Protein AF-A0A7R7DM35-F1 (afdb_monomer)

Nearest PDB structures (foldseek):
  2f68-assembly1_X  TM=4.735E-01  e=8.381E+00  Staphylococcus aureus
  4o1l-assembly2_A  TM=3.778E-01  e=7.861E+00  Homo sapiens

Secondary structure (DSSP, 8-state):
-----EEE-TT-SEEEEEEE--SSS-HHHHHHHHHHHH---SEEEEESTT-S---SEEEETTEEEEEEEESSTTTTEEEEE-SS-EEEEEEPPTTS-HHHHHHHHHHHTTPPP---

Mean predicted aligned error: 5.19 Å

Structure (mmCIF, N/CA/C/O backbone):
data_AF-A0A7R7DM35-F1
#
_entry.id   AF-A0A7R7DM35-F1
#
loop_
_atom_site.group_PDB
_atom_site.id
_atom_site.type_symbol
_atom_site.label_atom_id
_atom_site.label_alt_id
_atom_site.label_comp_id
_atom_site.label_asym_id
_atom_site.label_entity_id
_atom_site.label_seq_id
_atom_site.pdbx_PDB_ins_code
_atom_site.Cartn_x
_atom_site.Cartn_y
_atom_site.Cartn_z
_atom_site.occupancy
_atom_site.B_iso_or_equiv
_atom_site.auth_seq_id
_atom_site.auth_comp_id
_atom_site.auth_asym_id
_atom_site.auth_atom_id
_atom_site.pdbx_PDB_model_num
ATOM 1 N N . MET A 1 1 ? -16.350 0.048 -11.525 1.00 42.91 1 MET A N 1
ATOM 2 C CA . MET A 1 1 ? -15.505 -1.115 -11.864 1.00 42.91 1 MET A CA 1
ATOM 3 C C . MET A 1 1 ? -14.118 -0.794 -11.346 1.00 42.91 1 MET A C 1
ATOM 5 O O . MET A 1 1 ? -13.507 0.117 -11.882 1.00 42.91 1 MET A O 1
ATOM 9 N N . SER A 1 2 ? -13.686 -1.424 -10.256 1.00 52.66 2 SER A N 1
ATOM 10 C CA . SER A 1 2 ? -12.376 -1.170 -9.644 1.00 52.66 2 SER A CA 1
ATOM 11 C C . SER A 1 2 ? -11.276 -1.717 -10.563 1.00 52.66 2 SER A C 1
ATOM 13 O O . SER A 1 2 ? -11.354 -2.884 -10.945 1.00 52.66 2 SER A O 1
ATOM 15 N N . ASN A 1 3 ? -10.279 -0.909 -10.940 1.00 76.44 3 ASN A N 1
ATOM 16 C CA . ASN A 1 3 ? -9.167 -1.325 -11.813 1.00 76.44 3 ASN A CA 1
ATOM 17 C C . ASN A 1 3 ? -7.910 -1.662 -10.991 1.00 76.44 3 ASN A C 1
ATOM 19 O O . ASN A 1 3 ? -6.769 -1.431 -11.405 1.00 76.44 3 ASN A O 1
ATOM 23 N N . VAL A 1 4 ? -8.138 -2.200 -9.793 1.00 88.00 4 VAL A N 1
ATOM 24 C CA . VAL A 1 4 ? -7.089 -2.591 -8.857 1.00 88.00 4 VAL A CA 1
ATOM 25 C C . VAL A 1 4 ? -6.338 -3.790 -9.426 1.00 88.00 4 VAL A C 1
ATOM 27 O O . VAL A 1 4 ? -6.923 -4.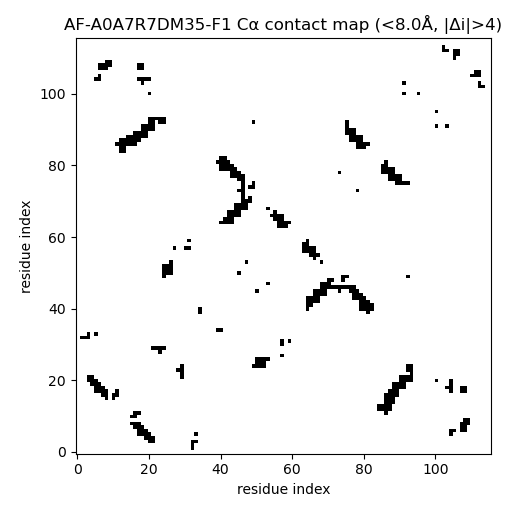844 -9.675 1.00 88.00 4 VAL A O 1
ATOM 30 N N . ARG A 1 5 ? -5.020 -3.650 -9.589 1.00 94.75 5 ARG A N 1
ATOM 31 C CA . ARG A 1 5 ? -4.132 -4.738 -10.020 1.00 94.75 5 ARG A CA 1
ATOM 32 C C . ARG A 1 5 ? -3.461 -5.343 -8.789 1.00 94.75 5 ARG A C 1
ATOM 34 O O . ARG A 1 5 ? -2.371 -4.939 -8.391 1.00 94.75 5 ARG A O 1
ATOM 41 N N . LEU A 1 6 ? -4.160 -6.274 -8.153 1.00 93.94 6 LEU A N 1
ATOM 42 C CA . LEU A 1 6 ? -3.770 -6.885 -6.885 1.00 93.94 6 LEU A CA 1
ATOM 43 C C . LEU A 1 6 ? -3.798 -8.407 -7.006 1.00 93.94 6 LEU A C 1
ATOM 45 O O . LEU A 1 6 ? -4.734 -8.978 -7.561 1.00 93.94 6 LEU A O 1
ATOM 49 N N . ALA A 1 7 ? -2.787 -9.047 -6.436 1.00 93.31 7 ALA A N 1
ATOM 50 C CA . ALA A 1 7 ? -2.709 -10.481 -6.240 1.00 93.31 7 ALA A CA 1
ATOM 51 C C . ALA A 1 7 ? -2.486 -10.744 -4.752 1.00 93.31 7 ALA A C 1
ATOM 53 O O . ALA A 1 7 ? -1.495 -10.286 -4.189 1.00 93.31 7 ALA A O 1
ATOM 54 N N . LEU A 1 8 ? -3.410 -11.457 -4.109 1.00 91.12 8 LEU A N 1
ATOM 55 C CA . LEU A 1 8 ? -3.274 -11.855 -2.710 1.00 91.12 8 LEU A CA 1
ATOM 56 C C . LEU A 1 8 ? -2.729 -13.278 -2.630 1.00 91.12 8 LEU A C 1
ATOM 58 O O . LEU A 1 8 ? -3.169 -14.159 -3.368 1.00 91.12 8 LEU A O 1
ATOM 62 N N . SER A 1 9 ? -1.794 -13.499 -1.710 1.00 86.56 9 SER A N 1
ATOM 63 C CA . SER A 1 9 ? -1.335 -14.845 -1.372 1.00 86.56 9 SER A CA 1
ATOM 64 C C . SER A 1 9 ? -2.474 -15.634 -0.702 1.00 86.56 9 SER A C 1
ATOM 66 O O . SER A 1 9 ? -3.247 -15.050 0.061 1.00 86.56 9 SER A O 1
ATOM 68 N N . PRO A 1 10 ? -2.587 -16.962 -0.892 1.00 74.94 10 PRO A N 1
ATOM 69 C CA . PRO A 1 10 ? -3.574 -17.787 -0.186 1.00 74.94 10 PRO A CA 1
ATOM 70 C C . PRO A 1 10 ? -3.481 -17.691 1.346 1.00 74.94 10 PRO A C 1
ATOM 72 O O . PRO A 1 10 ? -4.456 -17.950 2.045 1.00 74.94 10 PRO A O 1
ATOM 75 N N . MET A 1 11 ? -2.315 -17.300 1.871 1.00 71.50 11 MET A N 1
ATOM 76 C CA . MET A 1 11 ? -2.066 -17.092 3.299 1.00 71.50 11 MET A CA 1
ATOM 77 C C . MET A 1 11 ? -1.946 -15.601 3.659 1.00 71.50 11 MET A C 1
ATOM 79 O O . MET A 1 11 ? -1.119 -15.279 4.501 1.00 71.50 11 MET A O 1
ATOM 83 N N . HIS A 1 12 ? -2.711 -14.702 3.010 1.00 69.75 12 HIS A N 1
ATOM 84 C CA . HIS A 1 12 ? -2.634 -13.219 3.045 1.00 69.75 12 HIS A CA 1
ATOM 85 C C . HIS A 1 12 ? -2.737 -12.534 4.440 1.00 69.75 12 HIS A C 1
ATOM 87 O O . HIS A 1 12 ? -3.578 -11.664 4.705 1.00 69.75 12 HIS A O 1
ATOM 93 N N . SER A 1 13 ? -1.865 -12.909 5.358 1.00 70.44 13 SER A N 1
ATOM 94 C CA . SER A 1 13 ? -1.689 -12.381 6.704 1.00 70.44 13 SER A CA 1
ATOM 95 C C . SER A 1 13 ? -0.197 -12.420 7.022 1.00 70.44 13 SER A C 1
ATOM 97 O O . SER A 1 13 ? 0.470 -13.416 6.740 1.00 70.44 13 SER A O 1
ATOM 99 N N . GLY A 1 14 ? 0.339 -11.349 7.600 1.00 72.50 14 GLY A N 1
ATOM 100 C CA . GLY A 1 14 ? 1.762 -11.245 7.911 1.00 72.50 14 GLY A CA 1
ATOM 101 C C . GLY A 1 14 ? 2.616 -10.734 6.744 1.00 72.50 14 GLY A C 1
ATOM 102 O O . GLY A 1 14 ? 2.179 -9.915 5.932 1.00 72.50 14 GLY A O 1
ATOM 103 N N . GLU A 1 15 ? 3.872 -11.180 6.689 1.00 73.81 15 GLU A N 1
ATOM 104 C CA . GLU A 1 15 ? 4.918 -10.605 5.824 1.00 73.81 15 GLU A CA 1
ATOM 105 C C . GLU A 1 15 ? 4.822 -10.993 4.339 1.00 73.81 15 GLU A C 1
ATOM 107 O O . GLU A 1 15 ? 5.492 -10.391 3.505 1.00 73.81 15 GLU A O 1
ATOM 112 N N . SER A 1 16 ? 3.998 -11.983 3.989 1.00 74.69 16 SER A N 1
ATOM 113 C CA . SER A 1 16 ? 3.819 -12.477 2.614 1.00 74.69 16 SER A CA 1
ATOM 114 C C . SER A 1 16 ? 2.357 -12.377 2.189 1.00 74.69 16 SER A C 1
ATOM 116 O O . SER A 1 16 ? 1.663 -13.375 2.002 1.00 74.69 16 SER A O 1
ATOM 118 N N . GLY A 1 17 ? 1.873 -11.140 2.077 1.00 83.94 17 GLY A N 1
ATOM 119 C CA . GLY A 1 17 ? 0.479 -10.833 1.771 1.00 83.94 17 GLY A CA 1
ATOM 120 C C . GLY A 1 17 ? 0.095 -10.952 0.296 1.00 83.94 17 GLY A C 1
ATOM 121 O O . GLY A 1 17 ? -1.081 -11.138 -0.015 1.00 83.94 17 GLY A O 1
ATOM 122 N N . GLY A 1 18 ? 1.075 -10.862 -0.604 1.00 93.25 18 GLY A N 1
ATOM 123 C CA . GLY A 1 18 ? 0.872 -10.821 -2.050 1.00 93.25 18 GLY A CA 1
ATOM 124 C C . GLY A 1 18 ? 1.575 -9.624 -2.693 1.00 93.25 18 GLY A C 1
ATOM 125 O O . GLY A 1 18 ? 2.544 -9.097 -2.143 1.00 93.25 18 GLY A O 1
ATOM 126 N N . ALA A 1 19 ? 1.086 -9.184 -3.851 1.00 95.12 19 ALA A N 1
ATOM 127 C CA . ALA A 1 19 ? 1.648 -8.068 -4.602 1.00 95.12 19 ALA A CA 1
ATOM 128 C C . ALA A 1 19 ? 0.574 -7.141 -5.174 1.00 95.12 19 ALA A C 1
ATOM 130 O O . ALA A 1 19 ? -0.516 -7.563 -5.555 1.00 95.12 19 ALA A O 1
ATOM 131 N N . TRP A 1 20 ? 0.926 -5.868 -5.278 1.00 96.06 20 TRP A N 1
ATOM 132 C CA . TRP A 1 20 ? 0.111 -4.792 -5.807 1.00 96.06 20 TRP A CA 1
ATOM 133 C C . TRP A 1 20 ? 0.881 -4.042 -6.890 1.00 96.06 20 TRP A C 1
ATOM 135 O O . TRP A 1 20 ? 2.031 -3.659 -6.690 1.00 96.06 20 TRP A O 1
ATOM 145 N N . TRP A 1 21 ? 0.241 -3.826 -8.035 1.00 97.12 21 TRP A N 1
ATOM 146 C CA . TRP A 1 21 ? 0.768 -3.028 -9.135 1.00 97.12 21 TRP A CA 1
ATOM 147 C C . TRP A 1 21 ? -0.074 -1.754 -9.304 1.00 97.12 21 TRP A C 1
ATOM 149 O O . TRP A 1 21 ? -1.073 -1.777 -10.028 1.00 97.12 21 TRP A O 1
ATOM 159 N N . PRO A 1 22 ? 0.269 -0.652 -8.616 1.00 96.44 22 PRO A N 1
ATOM 160 C CA . PRO A 1 22 ? -0.437 0.612 -8.784 1.00 96.44 22 PRO A CA 1
ATOM 161 C C . PRO A 1 22 ? -0.360 1.128 -10.228 1.00 96.44 22 PRO A C 1
ATOM 163 O O . PRO A 1 22 ? 0.538 0.774 -10.996 1.00 96.44 22 PRO A O 1
ATOM 166 N N . ASN A 1 23 ? -1.309 1.983 -10.605 1.00 95.31 23 ASN A N 1
ATOM 167 C CA . ASN A 1 23 ? -1.296 2.659 -11.904 1.00 95.31 23 ASN A CA 1
ATOM 168 C C . ASN A 1 23 ? -0.352 3.878 -11.913 1.00 95.31 23 ASN A C 1
ATOM 170 O O . ASN A 1 23 ? 0.056 4.330 -12.983 1.00 95.31 23 ASN A O 1
ATOM 174 N N . SER A 1 24 ? -0.006 4.408 -10.740 1.00 95.31 24 SER A N 1
ATOM 175 C CA . SER A 1 24 ? 0.795 5.614 -10.544 1.00 95.31 24 SER A CA 1
ATOM 176 C C . SER A 1 24 ? 1.506 5.617 -9.185 1.00 95.31 24 SER A C 1
ATOM 178 O O . SER A 1 24 ? 1.200 4.826 -8.301 1.00 95.31 24 SER A O 1
ATOM 180 N N . HIS A 1 25 ? 2.421 6.565 -8.984 1.00 95.88 25 HIS A N 1
ATOM 181 C CA . HIS A 1 25 ? 3.057 6.827 -7.687 1.00 95.88 25 HIS A CA 1
ATOM 182 C C . HIS A 1 25 ? 2.250 7.810 -6.813 1.00 95.88 25 HIS A C 1
ATOM 184 O O . HIS A 1 25 ? 2.806 8.441 -5.912 1.00 95.88 25 HIS A O 1
ATOM 190 N N . GLN A 1 26 ? 0.953 7.994 -7.094 1.00 95.44 26 GLN A N 1
ATOM 191 C CA . GLN A 1 26 ? 0.085 8.942 -6.391 1.00 95.44 26 GLN A CA 1
ATOM 192 C C . GLN A 1 26 ? -0.802 8.206 -5.374 1.00 95.44 26 GLN A C 1
ATOM 194 O O . GLN A 1 26 ? -1.828 7.636 -5.751 1.00 95.44 26 GLN A O 1
ATOM 199 N N . PRO A 1 27 ? -0.483 8.237 -4.068 1.00 93.75 27 PRO A N 1
ATOM 200 C CA . PRO A 1 27 ? -1.204 7.450 -3.069 1.00 93.75 27 PRO A CA 1
ATOM 201 C C . PRO A 1 27 ? -2.689 7.834 -2.985 1.00 93.75 27 PRO A C 1
ATOM 203 O O . PRO A 1 27 ? -3.524 6.970 -2.742 1.00 93.75 27 PRO A O 1
ATOM 206 N N . GLY A 1 28 ? -3.038 9.099 -3.249 1.00 93.19 28 GLY A N 1
ATOM 207 C CA . GLY A 1 28 ? -4.427 9.572 -3.257 1.00 93.19 28 GLY A CA 1
ATOM 208 C C . GLY A 1 28 ? -5.299 8.997 -4.373 1.00 93.19 28 GLY A C 1
ATOM 209 O O . GLY A 1 28 ? -6.516 8.975 -4.230 1.00 93.19 28 GLY A O 1
ATOM 210 N N . TRP A 1 29 ? -4.707 8.512 -5.464 1.00 92.88 29 TRP A N 1
ATOM 211 C CA . TRP A 1 29 ? -5.446 7.842 -6.540 1.00 92.88 29 TRP A CA 1
ATOM 212 C C . TRP A 1 29 ? -5.480 6.330 -6.342 1.00 92.88 29 TRP A C 1
ATOM 214 O O . TRP A 1 29 ? -6.461 5.673 -6.671 1.00 92.88 29 TRP A O 1
ATOM 224 N N . GLU A 1 30 ? -4.412 5.787 -5.770 1.00 94.12 30 GLU A N 1
ATOM 225 C CA . GLU A 1 30 ? -4.194 4.349 -5.677 1.00 94.12 30 GLU A CA 1
ATOM 226 C C . GLU A 1 30 ? -4.826 3.731 -4.420 1.00 94.12 30 GLU A C 1
ATOM 228 O O . GLU A 1 30 ? -5.419 2.649 -4.477 1.00 94.12 30 GLU A O 1
ATOM 233 N N . LEU A 1 31 ? -4.730 4.412 -3.271 1.00 93.62 31 LEU A N 1
ATOM 234 C CA . LEU A 1 31 ? -5.203 3.874 -1.996 1.00 93.62 31 LEU A CA 1
ATOM 235 C C . LEU A 1 31 ? -6.728 3.731 -1.919 1.00 93.62 31 LEU A C 1
ATOM 237 O O . LEU A 1 31 ? -7.176 2.672 -1.480 1.00 93.62 31 LEU A O 1
ATOM 241 N N . PRO A 1 32 ? -7.553 4.700 -2.358 1.00 91.81 32 PRO A N 1
ATOM 242 C CA . PRO A 1 32 ? -9.003 4.535 -2.301 1.00 91.81 32 PRO A CA 1
ATOM 243 C C . PRO A 1 32 ? -9.484 3.274 -3.023 1.00 91.81 32 PRO A C 1
ATOM 245 O O . PRO A 1 32 ? -10.329 2.556 -2.493 1.00 91.81 32 PRO A O 1
ATOM 248 N N . GLU A 1 33 ? -8.910 2.949 -4.185 1.00 89.94 33 GLU A N 1
ATOM 249 C CA . GLU A 1 33 ? -9.311 1.758 -4.931 1.00 89.94 33 GLU A CA 1
ATOM 250 C C . GLU A 1 33 ? -8.903 0.460 -4.223 1.00 89.94 33 GLU A C 1
ATOM 252 O O . GLU A 1 33 ? -9.749 -0.417 -4.035 1.00 89.94 33 GLU A O 1
ATOM 257 N N . ILE A 1 34 ? -7.645 0.316 -3.786 1.00 91.56 34 ILE A N 1
ATOM 258 C CA . ILE A 1 34 ? -7.197 -0.919 -3.113 1.00 91.56 34 ILE A CA 1
ATOM 259 C C . ILE A 1 34 ? -7.942 -1.156 -1.790 1.00 91.56 34 ILE A C 1
ATOM 261 O O . ILE A 1 34 ? -8.231 -2.301 -1.436 1.00 91.56 34 ILE A O 1
ATOM 265 N N . LEU A 1 35 ? -8.332 -0.087 -1.090 1.00 88.94 35 LEU A N 1
ATOM 266 C CA . LEU A 1 35 ? -9.123 -0.163 0.140 1.00 88.94 35 LEU A CA 1
ATOM 267 C C . LEU A 1 35 ? -10.5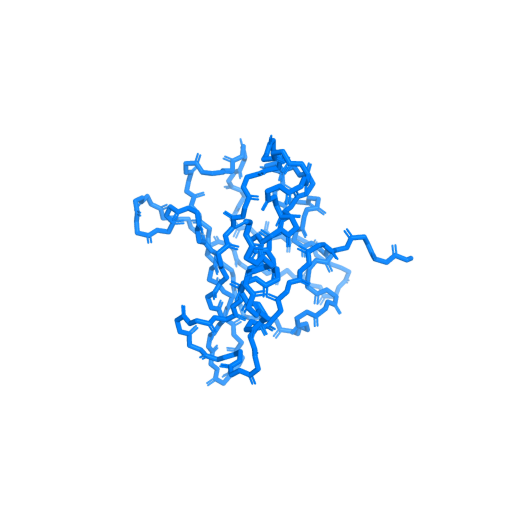14 -0.766 -0.087 1.00 88.94 35 LEU A C 1
ATOM 269 O O . LEU A 1 35 ? -11.014 -1.465 0.792 1.00 88.94 35 LEU A O 1
ATOM 273 N N . THR A 1 36 ? -11.111 -0.591 -1.273 1.00 88.31 36 THR A N 1
ATOM 274 C CA . THR A 1 36 ? -12.380 -1.269 -1.609 1.00 88.31 36 THR A CA 1
ATOM 275 C C . THR A 1 36 ? -12.245 -2.792 -1.653 1.00 88.31 36 THR A C 1
ATOM 277 O O . THR A 1 36 ? -13.227 -3.496 -1.432 1.00 88.31 36 THR A O 1
ATOM 280 N N . VAL A 1 37 ? -11.035 -3.304 -1.911 1.00 89.75 37 VAL A N 1
ATOM 281 C CA . VAL A 1 37 ? -10.743 -4.742 -2.000 1.00 89.75 37 VAL A CA 1
ATOM 282 C C . VAL A 1 37 ? -10.278 -5.300 -0.655 1.00 89.75 37 VAL A C 1
ATOM 284 O O . VAL A 1 37 ? -10.713 -6.375 -0.251 1.00 89.75 37 VAL A O 1
ATOM 287 N N . LEU A 1 38 ? -9.404 -4.578 0.053 1.00 89.00 38 LEU A N 1
ATOM 288 C CA . LEU A 1 38 ? -8.845 -5.022 1.338 1.00 89.00 38 LEU A CA 1
ATOM 289 C C . LEU A 1 38 ? -9.795 -4.805 2.526 1.00 89.00 38 LEU A C 1
ATOM 291 O O . LEU A 1 38 ? -9.610 -5.416 3.582 1.00 89.00 38 LEU A O 1
ATOM 295 N N . GLY A 1 39 ? -10.801 -3.946 2.362 1.00 88.00 39 GLY A N 1
ATOM 296 C CA . GLY A 1 39 ? -11.746 -3.584 3.406 1.00 88.00 39 GLY A CA 1
ATOM 297 C C . GLY A 1 39 ? -11.167 -2.589 4.413 1.00 88.00 39 GLY A C 1
ATOM 298 O O . GLY A 1 39 ? -10.281 -1.788 4.117 1.00 88.00 39 GLY A O 1
ATOM 299 N N . ARG A 1 40 ? -11.710 -2.609 5.635 1.00 87.81 40 ARG A N 1
ATOM 300 C CA . ARG A 1 40 ? -11.423 -1.592 6.654 1.00 87.81 40 ARG A CA 1
ATOM 301 C C . ARG A 1 40 ? -10.011 -1.737 7.227 1.00 87.81 40 ARG A C 1
ATOM 303 O O . ARG A 1 40 ? -9.685 -2.756 7.835 1.00 87.81 40 ARG A O 1
ATOM 310 N N . LEU A 1 41 ? -9.218 -0.672 7.122 1.00 91.75 41 LEU A N 1
ATOM 311 C CA . LEU A 1 41 ? -7.877 -0.585 7.701 1.00 91.75 41 LEU A CA 1
ATOM 312 C C . LEU A 1 41 ? -7.817 0.414 8.862 1.00 91.75 41 LEU A C 1
ATOM 314 O O . LEU A 1 41 ? -8.666 1.292 9.000 1.00 91.75 41 LEU A O 1
ATOM 318 N N . ARG A 1 42 ? -6.793 0.266 9.706 1.00 94.44 42 ARG A N 1
ATOM 319 C CA . ARG A 1 42 ? -6.458 1.182 10.806 1.00 94.44 42 ARG A CA 1
ATOM 320 C C . ARG A 1 42 ? -5.453 2.247 10.383 1.00 94.44 42 ARG A C 1
ATOM 322 O O . ARG A 1 42 ? -5.544 3.368 10.863 1.00 94.44 42 ARG A O 1
ATOM 329 N N . TRP A 1 43 ? -4.488 1.877 9.546 1.00 95.56 43 TRP A N 1
ATOM 330 C CA . TRP A 1 43 ? -3.477 2.760 8.963 1.00 95.56 43 TRP A CA 1
ATOM 331 C C . TRP A 1 43 ? -2.754 2.036 7.824 1.00 95.56 43 TRP A C 1
ATOM 333 O O . TRP A 1 43 ? -2.792 0.803 7.731 1.00 95.56 43 TRP A O 1
ATOM 343 N N . VAL A 1 44 ? -2.065 2.806 6.984 1.00 96.06 44 VAL A N 1
ATOM 344 C CA . VAL A 1 44 ? -1.192 2.302 5.914 1.00 96.06 44 VAL A CA 1
ATOM 345 C C . VAL A 1 44 ? 0.214 2.854 6.116 1.00 96.06 44 VAL A C 1
ATOM 347 O O . VAL A 1 44 ? 0.375 3.999 6.530 1.00 96.06 44 VAL A O 1
ATOM 350 N N . ARG A 1 45 ? 1.247 2.052 5.845 1.00 96.56 45 ARG A N 1
ATOM 351 C CA . ARG A 1 45 ? 2.627 2.533 5.748 1.00 96.56 45 ARG A CA 1
ATOM 352 C C . ARG A 1 45 ? 3.208 2.261 4.372 1.00 96.56 45 ARG A C 1
ATOM 354 O O . ARG A 1 45 ? 3.134 1.134 3.886 1.00 96.56 45 ARG A O 1
ATOM 361 N N . LEU A 1 46 ? 3.816 3.289 3.797 1.00 96.12 46 LEU A N 1
ATOM 362 C CA . LEU A 1 46 ? 4.433 3.272 2.476 1.00 96.12 46 LEU A CA 1
ATOM 363 C C . LEU A 1 46 ? 5.907 3.689 2.558 1.00 96.12 46 LEU A C 1
ATOM 365 O O . LEU A 1 46 ? 6.372 4.221 3.573 1.00 96.12 46 LEU A O 1
ATOM 369 N N . SER A 1 47 ? 6.642 3.424 1.484 1.00 94.31 47 SER A N 1
ATOM 370 C CA . SER A 1 47 ? 8.001 3.926 1.291 1.00 94.31 47 SER A CA 1
ATOM 371 C C . SER A 1 47 ? 7.994 5.406 0.920 1.00 94.31 47 SER A C 1
ATOM 373 O O . SER A 1 47 ? 7.163 5.829 0.121 1.00 94.31 47 SER A O 1
ATOM 375 N N . TRP A 1 48 ? 8.930 6.197 1.439 1.00 93.75 48 TRP A N 1
ATOM 376 C CA . TRP A 1 48 ? 9.155 7.552 0.915 1.00 93.75 48 TRP A CA 1
ATOM 377 C C . TRP A 1 48 ? 9.655 7.527 -0.530 1.00 93.75 48 TRP A C 1
ATOM 379 O O . TRP A 1 48 ? 9.285 8.391 -1.321 1.00 93.75 48 TRP A O 1
ATOM 389 N N . ASP A 1 49 ? 10.472 6.529 -0.858 1.00 92.12 49 ASP A N 1
ATOM 390 C CA . ASP A 1 49 ? 11.252 6.489 -2.094 1.00 92.12 49 ASP A CA 1
ATOM 391 C C . ASP A 1 49 ? 10.410 6.025 -3.301 1.00 92.12 49 ASP A C 1
ATOM 393 O O . ASP A 1 49 ? 10.758 6.302 -4.445 1.00 92.12 49 ASP A O 1
ATOM 397 N N . ASP A 1 50 ? 9.276 5.356 -3.050 1.00 92.62 50 ASP A N 1
ATOM 398 C CA . ASP A 1 50 ? 8.413 4.772 -4.089 1.00 92.62 50 ASP A CA 1
ATOM 399 C C . ASP A 1 50 ? 7.182 5.628 -4.440 1.00 92.62 50 ASP A C 1
ATOM 401 O O . ASP A 1 50 ? 6.408 5.240 -5.313 1.00 92.62 50 ASP A O 1
ATOM 405 N N . TRP A 1 51 ? 6.940 6.754 -3.760 1.00 95.25 51 TRP A N 1
ATOM 406 C CA . TRP A 1 51 ? 5.707 7.544 -3.911 1.00 95.25 51 TRP A CA 1
ATOM 407 C C . TRP A 1 51 ? 6.011 9.030 -4.121 1.00 95.25 51 TRP A C 1
ATOM 409 O O . TRP A 1 51 ? 6.938 9.579 -3.533 1.00 95.25 51 TRP A O 1
ATOM 419 N N . SER A 1 52 ? 5.222 9.697 -4.969 1.00 94.19 52 SER A N 1
ATOM 420 C CA . SER A 1 52 ? 5.494 11.076 -5.409 1.00 94.19 52 SER A CA 1
ATOM 421 C C . SER A 1 52 ? 5.079 12.152 -4.408 1.00 94.19 52 SER A C 1
ATOM 423 O O . SER A 1 52 ? 5.590 13.268 -4.471 1.00 94.19 52 SER A O 1
ATOM 425 N N . VAL A 1 53 ? 4.133 11.847 -3.521 1.00 94.81 53 VAL A N 1
ATOM 426 C CA . VAL A 1 53 ? 3.650 12.757 -2.475 1.00 94.81 53 VAL A CA 1
ATOM 427 C C . VAL A 1 53 ? 3.426 11.984 -1.188 1.00 94.81 53 VAL A C 1
ATOM 429 O O . VAL A 1 53 ? 3.131 10.788 -1.222 1.00 94.81 53 VAL A O 1
ATOM 432 N N . HIS A 1 54 ? 3.516 12.691 -0.061 1.00 96.31 54 HIS A N 1
ATOM 433 C CA . HIS A 1 54 ? 3.580 12.059 1.255 1.00 96.31 54 HIS A CA 1
ATOM 434 C C . HIS A 1 54 ? 2.533 12.609 2.234 1.00 96.31 54 HIS A C 1
ATOM 436 O O . HIS A 1 54 ? 2.890 13.172 3.272 1.00 96.31 54 HIS A O 1
ATOM 442 N N . PRO A 1 55 ? 1.227 12.506 1.917 1.00 95.75 55 PRO A N 1
ATOM 443 C CA . PRO A 1 55 ? 0.178 12.973 2.816 1.00 95.75 55 PRO A CA 1
ATOM 444 C C . PRO A 1 55 ? 0.169 12.177 4.126 1.00 95.75 55 PRO A C 1
ATOM 446 O O . PRO A 1 55 ? 0.490 10.990 4.155 1.00 95.75 55 PRO A O 1
ATOM 449 N N . SER A 1 56 ? -0.226 12.821 5.224 1.00 95.88 56 SER A N 1
ATOM 450 C CA . SER A 1 56 ? -0.339 12.161 6.535 1.00 95.88 56 SER A CA 1
ATOM 451 C C . SER A 1 56 ? -1.633 11.356 6.699 1.00 95.88 56 SER A C 1
ATOM 453 O O . SER A 1 56 ? -1.713 10.505 7.583 1.00 95.88 56 SER A O 1
ATOM 455 N N . VAL A 1 57 ? -2.637 11.609 5.856 1.00 95.44 57 VAL A N 1
ATOM 456 C CA . VAL A 1 57 ? -3.928 10.908 5.836 1.00 95.44 57 VAL A CA 1
ATOM 457 C C . VAL A 1 57 ? -4.433 10.755 4.401 1.00 95.44 57 VAL A C 1
ATOM 459 O O . VAL A 1 57 ? -4.053 11.525 3.519 1.00 95.44 57 VAL A O 1
ATOM 462 N N . ILE A 1 58 ? -5.305 9.776 4.173 1.00 93.12 58 ILE A N 1
ATOM 463 C CA . ILE A 1 58 ? -6.135 9.683 2.969 1.00 93.12 58 ILE A CA 1
ATOM 464 C C . ILE A 1 58 ? -7.589 9.850 3.373 1.00 93.12 58 ILE A C 1
ATOM 466 O O . ILE A 1 58 ? -8.086 9.105 4.219 1.00 93.12 58 ILE A O 1
ATOM 470 N N . GLU A 1 59 ? -8.254 10.805 2.735 1.00 91.56 59 GLU A N 1
ATOM 471 C CA . GLU A 1 59 ? -9.688 11.020 2.871 1.00 91.56 59 GLU A CA 1
ATOM 472 C C . GLU A 1 59 ? -10.461 9.984 2.047 1.00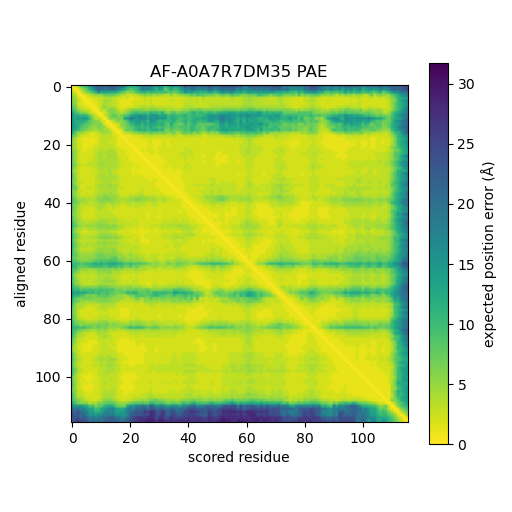 91.56 59 GLU A C 1
ATOM 474 O O . GLU A 1 59 ? -10.149 9.712 0.885 1.00 91.56 59 GLU A O 1
ATOM 479 N N . LEU A 1 60 ? -11.482 9.402 2.663 1.00 86.50 60 LEU A N 1
ATOM 480 C CA . LEU A 1 60 ? -12.429 8.465 2.074 1.00 86.50 60 LEU A CA 1
ATOM 481 C C . LEU A 1 60 ? -13.846 8.961 2.363 1.00 86.50 60 LEU A C 1
ATOM 483 O O . LEU A 1 60 ? -14.067 9.779 3.253 1.00 86.50 60 LEU A O 1
ATOM 487 N N . ALA A 1 61 ? -14.832 8.410 1.655 1.00 85.19 61 ALA A N 1
ATOM 488 C CA . ALA A 1 61 ? -16.235 8.763 1.876 1.00 85.19 61 ALA A CA 1
ATOM 489 C C . ALA A 1 61 ?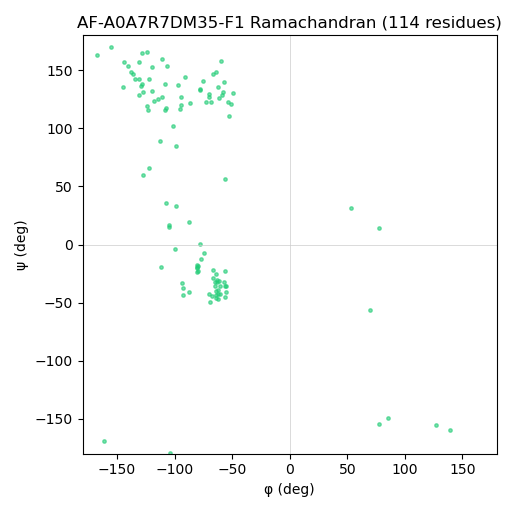 -16.694 8.548 3.336 1.00 85.19 61 ALA A C 1
ATOM 491 O O . ALA A 1 61 ? -17.461 9.353 3.856 1.00 85.19 61 ALA A O 1
ATOM 492 N N . ASP A 1 62 ? -16.182 7.506 4.002 1.00 82.44 62 ASP A N 1
ATOM 493 C CA . ASP A 1 62 ? -16.608 7.094 5.348 1.00 82.44 62 ASP A CA 1
ATOM 494 C C . ASP A 1 62 ? -15.598 7.458 6.458 1.00 82.44 62 ASP A C 1
ATOM 496 O O . ASP A 1 62 ? -15.663 6.921 7.568 1.00 82.44 62 ASP A O 1
ATOM 500 N N . GLY A 1 63 ? -14.638 8.346 6.172 1.00 88.94 63 GLY A N 1
ATOM 501 C CA . GLY A 1 63 ? -13.646 8.821 7.140 1.00 88.94 63 GLY A CA 1
ATOM 502 C C . GLY A 1 63 ? -12.244 8.949 6.556 1.00 88.94 63 GLY A C 1
ATOM 503 O O . GLY A 1 63 ? -12.063 9.011 5.348 1.00 88.94 63 GLY A O 1
ATOM 504 N N . GLU A 1 64 ? -11.234 8.968 7.417 1.00 92.88 64 GLU A N 1
ATOM 5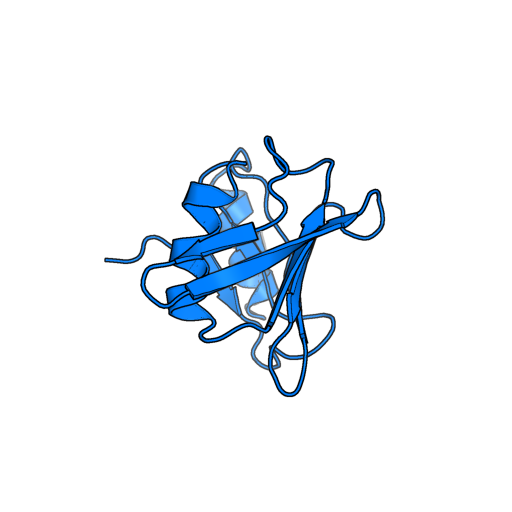05 C CA . GLU A 1 64 ? -9.832 9.074 7.010 1.00 92.88 64 GLU A CA 1
ATOM 506 C C . GLU A 1 64 ? -9.013 7.867 7.467 1.00 92.88 64 GLU A C 1
ATOM 508 O O . GLU A 1 64 ? -9.323 7.214 8.470 1.00 92.88 64 GLU A O 1
ATOM 513 N N . ILE A 1 65 ? -7.943 7.574 6.730 1.00 94.50 65 ILE A N 1
ATOM 514 C CA . ILE A 1 65 ? -6.960 6.560 7.109 1.00 94.50 65 ILE A CA 1
ATOM 515 C C . ILE A 1 65 ? -5.598 7.230 7.300 1.00 94.50 65 ILE A C 1
ATOM 517 O O . ILE A 1 65 ? -5.095 7.839 6.355 1.00 94.50 65 ILE A O 1
ATOM 521 N N . PRO A 1 66 ? -4.964 7.092 8.480 1.00 96.69 66 PRO A N 1
ATOM 522 C CA . PRO A 1 66 ? -3.609 7.574 8.710 1.00 96.69 66 PRO A CA 1
ATOM 523 C C . PRO A 1 66 ? -2.584 6.885 7.809 1.00 96.69 66 PRO A C 1
ATOM 525 O O . PRO A 1 66 ? -2.571 5.653 7.687 1.00 96.69 66 PRO A O 1
ATOM 528 N N . LEU A 1 67 ? -1.688 7.685 7.235 1.00 96.69 67 LEU A N 1
ATOM 529 C CA . LEU A 1 67 ? -0.554 7.239 6.435 1.00 96.69 67 LEU A CA 1
ATOM 530 C C . LEU A 1 67 ? 0.755 7.503 7.172 1.00 96.69 67 LEU A C 1
ATOM 532 O O . LEU A 1 67 ? 1.057 8.620 7.587 1.00 96.69 67 LEU A O 1
ATOM 536 N N . GLY A 1 68 ? 1.553 6.450 7.307 1.00 96.00 68 GLY A N 1
ATOM 537 C CA . GLY A 1 68 ? 2.931 6.530 7.767 1.00 96.00 68 GLY A CA 1
ATOM 538 C C . GLY A 1 68 ? 3.917 6.305 6.627 1.00 96.00 68 GLY A C 1
ATOM 539 O O . GLY A 1 68 ? 3.638 5.585 5.670 1.00 96.00 68 GLY A O 1
ATOM 540 N N . TRP A 1 69 ? 5.111 6.863 6.771 1.00 95.62 69 TRP A N 1
ATOM 541 C CA . TRP A 1 69 ? 6.132 6.841 5.730 1.00 95.62 69 TRP A CA 1
ATOM 542 C C . TRP A 1 69 ? 7.462 6.345 6.288 1.00 95.62 69 TRP A C 1
ATOM 544 O O . TRP A 1 69 ? 7.848 6.735 7.390 1.00 95.62 69 TRP A O 1
ATOM 554 N N . ASN A 1 70 ? 8.151 5.464 5.560 1.00 92.19 70 ASN A N 1
ATOM 555 C CA . ASN A 1 70 ? 9.425 4.878 5.991 1.00 92.19 70 ASN A CA 1
ATOM 556 C C . ASN A 1 70 ? 10.444 4.898 4.850 1.00 92.19 70 ASN A C 1
ATOM 558 O O . ASN A 1 70 ? 10.087 4.666 3.703 1.00 92.19 70 ASN A O 1
ATOM 562 N N . HIS A 1 71 ? 11.713 5.145 5.166 1.00 85.62 71 HIS A N 1
ATOM 563 C CA . HIS A 1 71 ? 12.814 4.978 4.214 1.00 85.62 71 HIS A CA 1
ATOM 564 C C . HIS A 1 71 ? 13.386 3.566 4.316 1.00 85.62 71 HIS A C 1
ATOM 566 O O . HIS A 1 71 ? 13.476 3.020 5.420 1.00 85.62 71 HIS A O 1
ATOM 572 N N . GLY A 1 72 ? 13.804 2.992 3.187 1.00 80.50 72 GLY A N 1
ATOM 573 C CA . GLY A 1 72 ? 14.577 1.745 3.112 1.00 80.50 72 GLY A CA 1
ATOM 574 C C . GLY A 1 72 ? 13.825 0.463 3.495 1.00 80.50 72 GLY A C 1
ATOM 575 O O . GLY A 1 72 ? 13.733 -0.456 2.690 1.00 80.50 72 GLY A O 1
ATOM 576 N N . ILE A 1 73 ? 13.252 0.387 4.702 1.00 80.44 73 ILE A N 1
ATOM 577 C CA . ILE A 1 73 ? 12.583 -0.813 5.245 1.00 80.44 73 ILE A CA 1
ATOM 578 C C . ILE A 1 73 ? 11.394 -1.239 4.378 1.00 80.44 73 ILE A C 1
ATOM 580 O O . ILE A 1 73 ? 11.116 -2.430 4.237 1.00 80.44 73 ILE A O 1
ATOM 584 N N . LEU A 1 74 ? 10.687 -0.262 3.809 1.00 86.00 74 LEU A N 1
ATOM 585 C CA . LEU A 1 74 ? 9.512 -0.493 2.974 1.00 86.00 74 LEU A CA 1
ATOM 586 C C . LEU A 1 74 ? 9.780 -0.291 1.483 1.00 86.00 74 LEU A C 1
ATOM 588 O O . LEU A 1 74 ? 8.820 -0.173 0.734 1.00 86.00 74 LEU A O 1
ATOM 592 N N . ALA A 1 75 ? 11.038 -0.280 1.034 1.00 89.88 75 ALA A N 1
ATOM 593 C CA . ALA A 1 75 ? 11.332 -0.200 -0.395 1.00 89.88 75 ALA A CA 1
ATOM 594 C C . ALA A 1 75 ? 10.579 -1.306 -1.159 1.00 89.88 75 ALA A C 1
ATOM 596 O O . ALA A 1 75 ? 10.689 -2.492 -0.832 1.00 89.88 75 ALA A O 1
ATOM 597 N N . HIS A 1 76 ? 9.770 -0.895 -2.135 1.00 92.25 76 HIS A N 1
ATOM 598 C CA . HIS A 1 76 ? 8.864 -1.740 -2.912 1.00 92.25 76 HIS A CA 1
ATOM 599 C C . HIS A 1 76 ? 7.911 -2.586 -2.052 1.00 92.25 76 HIS A C 1
ATOM 601 O O . HIS A 1 76 ? 7.530 -3.700 -2.422 1.00 92.25 76 HIS A O 1
ATOM 607 N N . ARG A 1 77 ? 7.525 -2.080 -0.878 1.00 93.56 77 ARG A N 1
ATOM 608 C CA . ARG A 1 77 ? 6.594 -2.725 0.049 1.00 93.56 77 ARG A CA 1
ATOM 609 C C . ARG A 1 77 ? 5.579 -1.727 0.596 1.00 93.56 77 ARG A C 1
ATOM 611 O O . ARG A 1 77 ? 5.872 -0.559 0.836 1.00 93.56 77 ARG A O 1
ATOM 618 N N . ALA A 1 78 ? 4.372 -2.217 0.836 1.00 94.75 78 ALA A N 1
ATOM 619 C CA . ALA A 1 78 ? 3.298 -1.472 1.472 1.00 94.75 78 ALA A CA 1
ATOM 620 C C . ALA A 1 78 ? 2.699 -2.310 2.600 1.00 94.75 78 ALA A C 1
ATOM 622 O O . ALA A 1 78 ? 2.347 -3.475 2.406 1.00 94.75 78 ALA A O 1
ATOM 623 N N . LEU A 1 79 ? 2.591 -1.712 3.784 1.00 95.06 79 LEU A N 1
ATOM 624 C CA . LEU A 1 79 ? 2.077 -2.369 4.977 1.00 95.06 79 LEU A CA 1
ATOM 625 C C . LEU A 1 79 ? 0.690 -1.829 5.310 1.00 95.06 79 LEU A C 1
ATOM 627 O O . LEU A 1 79 ? 0.527 -0.654 5.636 1.00 95.06 79 LEU A O 1
ATOM 631 N N . PHE A 1 80 ? -0.299 -2.709 5.278 1.00 94.81 80 PHE A N 1
ATOM 632 C CA . PHE A 1 80 ? -1.696 -2.400 5.549 1.00 94.81 80 PHE A CA 1
ATOM 633 C C . PHE A 1 80 ? -2.086 -3.010 6.893 1.00 94.81 80 PHE A C 1
ATOM 635 O O . PHE A 1 80 ? -2.069 -4.229 7.054 1.00 94.81 80 PHE A O 1
ATOM 642 N N . CYS A 1 81 ? -2.422 -2.182 7.881 1.00 94.06 81 CYS A N 1
ATOM 643 C CA . CYS A 1 81 ? -2.816 -2.668 9.201 1.00 94.06 81 CYS A CA 1
ATOM 644 C C . CYS A 1 81 ? -4.334 -2.794 9.304 1.00 94.06 81 CYS A C 1
ATOM 646 O O . CYS A 1 81 ? -5.065 -1.832 9.060 1.00 94.06 81 CYS A O 1
ATOM 648 N N . ARG A 1 82 ? -4.805 -3.974 9.705 1.00 90.62 82 ARG A N 1
ATOM 649 C CA . ARG A 1 82 ? -6.210 -4.281 9.990 1.00 90.62 82 ARG A CA 1
ATOM 650 C C . ARG A 1 82 ? -6.434 -4.337 11.503 1.00 90.62 82 ARG A C 1
ATOM 652 O O . ARG A 1 82 ? -5.526 -4.107 12.294 1.00 90.62 82 ARG A O 1
ATOM 659 N N . SER A 1 83 ? -7.663 -4.615 11.931 1.00 87.62 83 SER A N 1
ATOM 660 C CA . SER A 1 83 ? -7.995 -4.717 13.360 1.00 87.62 83 SER A CA 1
ATOM 661 C C . SER A 1 83 ? -7.298 -5.876 14.077 1.00 87.62 83 SER A C 1
ATOM 663 O O . SER A 1 83 ? -7.022 -5.761 15.266 1.00 87.62 83 SER A O 1
ATOM 665 N N . SER A 1 84 ? -7.055 -6.986 13.380 1.00 85.44 84 SER A N 1
ATOM 666 C CA . SER A 1 84 ? -6.553 -8.240 13.960 1.00 85.44 84 SER A CA 1
ATOM 667 C C . SER A 1 84 ? -5.130 -8.594 13.539 1.00 85.44 84 SER A C 1
ATOM 669 O O . SER A 1 84 ? -4.498 -9.423 14.186 1.00 85.44 84 SER A O 1
ATOM 671 N N . ASP A 1 85 ? -4.635 -8.012 12.449 1.00 89.50 85 ASP A N 1
ATOM 672 C CA . ASP A 1 85 ? -3.353 -8.362 11.847 1.00 89.50 85 ASP A CA 1
ATOM 673 C C . ASP A 1 85 ? -2.844 -7.253 10.909 1.00 89.50 85 ASP A C 1
ATOM 675 O O . ASP A 1 85 ? -3.360 -6.131 10.875 1.00 89.50 85 ASP A O 1
ATOM 679 N N . TYR A 1 86 ? -1.805 -7.571 10.143 1.00 90.56 86 TYR A N 1
ATOM 680 C CA . TYR A 1 86 ? -1.300 -6.735 9.068 1.00 90.56 86 TYR A CA 1
ATOM 681 C C . TYR A 1 86 ? -1.10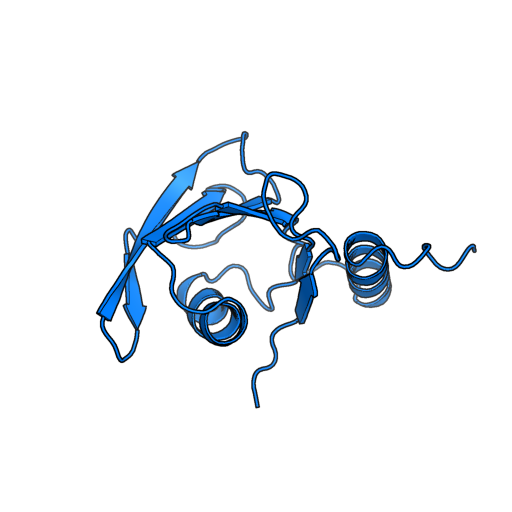4 -7.552 7.793 1.00 90.56 86 TYR A C 1
ATOM 683 O O . TYR A 1 86 ? -0.918 -8.769 7.827 1.00 90.56 86 TYR A O 1
ATOM 691 N N . LEU A 1 87 ? -1.121 -6.851 6.667 1.00 92.00 87 LEU A N 1
ATOM 692 C CA . LEU A 1 87 ? -0.885 -7.382 5.338 1.00 92.00 87 LEU A CA 1
ATOM 693 C C . LEU A 1 87 ? 0.280 -6.612 4.718 1.00 92.00 87 LEU A C 1
ATOM 695 O O . LEU A 1 87 ? 0.172 -5.406 4.493 1.00 92.00 87 LEU A O 1
ATOM 699 N N . MET A 1 88 ? 1.389 -7.298 4.453 1.00 92.81 88 MET A N 1
ATOM 700 C CA . MET A 1 88 ? 2.504 -6.734 3.696 1.00 92.81 88 MET A CA 1
ATOM 701 C C . MET A 1 88 ? 2.368 -7.112 2.221 1.00 92.81 88 MET A C 1
ATOM 703 O O . MET A 1 88 ? 2.365 -8.296 1.887 1.00 92.81 88 MET A O 1
ATOM 707 N N . LEU A 1 89 ? 2.275 -6.116 1.343 1.00 94.38 89 LEU A N 1
ATOM 708 C CA . LEU A 1 89 ? 2.241 -6.310 -0.104 1.00 94.38 89 LEU A CA 1
ATOM 709 C C . LEU A 1 89 ? 3.549 -5.849 -0.736 1.00 94.38 89 LEU A C 1
ATOM 711 O O . LEU A 1 89 ? 4.058 -4.779 -0.403 1.00 94.38 89 LEU A O 1
ATOM 715 N N . THR A 1 90 ? 4.055 -6.618 -1.695 1.00 94.69 90 THR A N 1
ATOM 716 C CA . THR A 1 90 ? 5.079 -6.134 -2.625 1.00 94.69 90 THR A CA 1
ATOM 717 C C . THR A 1 90 ? 4.455 -5.113 -3.571 1.00 94.69 90 THR A C 1
ATOM 719 O O . THR A 1 90 ? 3.430 -5.391 -4.186 1.00 94.69 90 THR A O 1
ATOM 722 N N . VAL A 1 91 ? 5.070 -3.945 -3.711 1.00 95.62 91 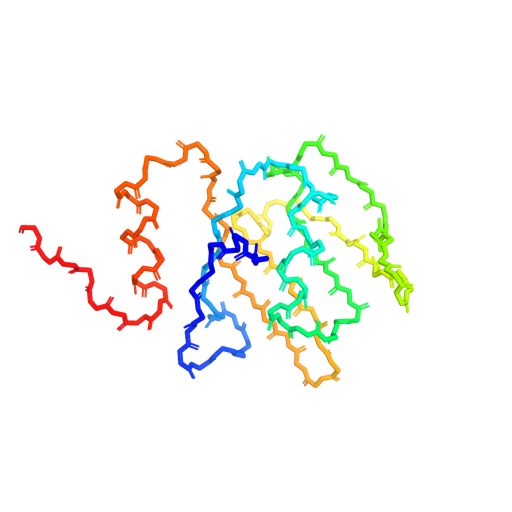VAL A N 1
ATOM 723 C CA . VAL A 1 91 ? 4.652 -2.903 -4.653 1.00 95.62 91 VAL A CA 1
ATOM 724 C C . VAL A 1 91 ? 5.475 -3.047 -5.925 1.00 95.62 91 VAL A C 1
ATOM 726 O O . VAL A 1 91 ? 6.695 -2.912 -5.905 1.00 95.62 91 VAL A O 1
ATOM 729 N N . ILE A 1 92 ? 4.808 -3.339 -7.036 1.00 96.62 92 ILE A N 1
ATOM 730 C CA . ILE A 1 92 ? 5.414 -3.383 -8.366 1.00 96.62 92 ILE A CA 1
ATOM 731 C C . ILE A 1 92 ? 5.362 -1.960 -8.934 1.00 96.62 92 ILE A C 1
ATOM 733 O O . ILE A 1 92 ? 4.259 -1.429 -9.060 1.00 96.62 92 ILE A O 1
ATOM 737 N N . PRO A 1 93 ? 6.492 -1.333 -9.305 1.00 96.00 93 PRO A N 1
ATOM 738 C CA . PRO A 1 93 ? 6.464 0.027 -9.833 1.00 96.00 93 PRO A CA 1
ATOM 739 C C . PRO A 1 93 ? 5.556 0.154 -11.074 1.00 96.00 93 PRO A C 1
ATOM 741 O O . PRO A 1 93 ? 5.555 -0.763 -11.909 1.00 96.00 93 PRO A O 1
ATOM 744 N N . PRO A 1 94 ? 4.776 1.241 -11.219 1.00 95.56 94 PRO A N 1
ATOM 745 C CA . PRO A 1 94 ? 3.794 1.413 -12.296 1.00 95.56 94 PRO A CA 1
ATOM 746 C C . PRO A 1 94 ? 4.400 1.302 -13.706 1.00 95.56 94 PRO A C 1
ATOM 748 O O . PRO A 1 94 ? 3.766 0.767 -14.616 1.00 95.56 94 PRO A O 1
ATOM 751 N N . GLU A 1 95 ? 5.652 1.718 -13.869 1.00 95.88 95 GLU A N 1
ATOM 752 C CA . GLU A 1 95 ? 6.480 1.663 -15.077 1.00 95.88 95 GLU A CA 1
ATOM 753 C C . GLU A 1 95 ? 7.010 0.262 -15.417 1.00 95.88 95 GLU A C 1
ATOM 755 O O . GLU A 1 95 ? 7.590 0.052 -16.487 1.00 95.88 95 GLU A O 1
ATOM 760 N N . THR A 1 96 ? 6.805 -0.724 -14.539 1.00 96.00 96 THR A N 1
ATOM 761 C CA . THR A 1 96 ? 7.186 -2.112 -14.810 1.00 96.00 96 THR A CA 1
ATOM 762 C C . THR A 1 96 ? 6.473 -2.612 -16.063 1.00 96.00 96 THR A C 1
ATOM 764 O O . THR A 1 96 ? 5.248 -2.543 -16.179 1.00 96.00 96 THR A O 1
ATOM 767 N N . ALA A 1 97 ? 7.243 -3.180 -16.997 1.00 96.75 97 ALA A N 1
ATOM 768 C CA . ALA A 1 97 ? 6.712 -3.734 -18.239 1.00 96.75 97 ALA A CA 1
ATOM 769 C C . ALA A 1 97 ? 5.517 -4.675 -17.961 1.00 96.75 97 ALA A C 1
ATOM 771 O O . ALA A 1 97 ? 5.662 -5.600 -17.154 1.00 96.75 97 ALA A O 1
ATOM 772 N N . PRO A 1 98 ? 4.364 -4.525 -18.646 1.00 94.94 98 PRO A N 1
ATOM 773 C CA . PRO A 1 98 ? 3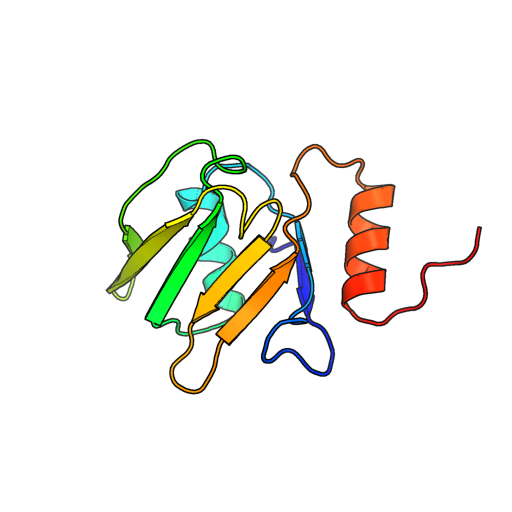.131 -5.229 -18.281 1.00 94.94 98 PRO A CA 1
ATOM 774 C C . PRO A 1 98 ? 3.251 -6.753 -18.197 1.00 94.94 98 PRO A C 1
ATOM 776 O O . PRO A 1 98 ? 2.626 -7.384 -17.351 1.00 94.94 98 PRO A O 1
ATOM 779 N N . GLN A 1 99 ? 4.063 -7.358 -19.066 1.00 95.19 99 GLN A N 1
ATOM 780 C CA . GLN A 1 99 ? 4.327 -8.800 -19.053 1.00 95.19 99 GLN A CA 1
ATOM 781 C C . GLN A 1 99 ? 5.045 -9.225 -17.765 1.00 95.19 99 GLN A C 1
ATOM 783 O O . GLN A 1 99 ? 4.655 -10.206 -17.138 1.00 95.19 99 GLN A O 1
ATOM 788 N N . ARG A 1 100 ? 6.041 -8.444 -17.330 1.00 95.81 100 ARG A N 1
ATOM 789 C CA . ARG A 1 100 ? 6.784 -8.683 -16.089 1.00 95.81 100 ARG A CA 1
ATOM 790 C C . ARG A 1 100 ? 5.927 -8.411 -14.858 1.00 95.81 100 ARG A C 1
ATOM 792 O O . ARG A 1 100 ? 5.943 -9.212 -13.934 1.00 95.81 100 ARG A O 1
ATOM 799 N N . ALA A 1 101 ? 5.145 -7.334 -14.861 1.00 95.62 101 ALA A N 1
ATOM 800 C CA . ALA A 1 101 ? 4.24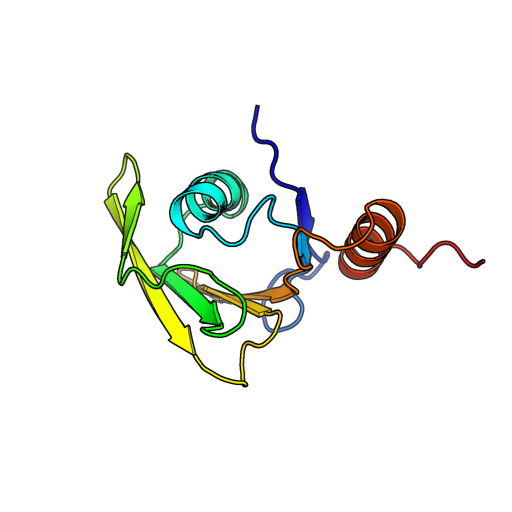6 -7.018 -13.755 1.00 95.62 101 ALA A CA 1
ATOM 801 C C . ALA A 1 101 ? 3.201 -8.125 -13.537 1.00 95.62 101 ALA A C 1
ATOM 803 O O . ALA A 1 101 ? 2.968 -8.547 -12.409 1.00 95.62 101 ALA A O 1
ATOM 804 N N . ARG A 1 102 ? 2.624 -8.664 -14.620 1.00 94.69 102 ARG A N 1
ATOM 805 C CA . ARG A 1 102 ? 1.702 -9.809 -14.547 1.00 94.69 102 ARG A CA 1
ATOM 806 C C . ARG A 1 102 ? 2.374 -11.079 -14.029 1.00 94.69 102 ARG A C 1
ATOM 808 O O . ARG A 1 102 ? 1.750 -11.793 -13.254 1.00 94.69 102 ARG A O 1
ATOM 815 N N . ALA A 1 103 ? 3.617 -11.351 -14.433 1.00 93.50 103 ALA A N 1
ATOM 816 C CA . ALA A 1 103 ? 4.373 -12.493 -13.918 1.00 93.50 103 ALA A CA 1
ATOM 817 C C . ALA A 1 103 ? 4.607 -12.374 -12.402 1.00 93.50 103 ALA A C 1
ATOM 819 O O . ALA A 1 103 ? 4.290 -13.302 -11.669 1.00 93.50 103 ALA A O 1
ATOM 820 N N . LEU A 1 104 ? 5.038 -11.201 -11.926 1.00 93.94 104 LEU A N 1
ATOM 821 C CA . LEU A 1 104 ? 5.233 -10.932 -10.496 1.00 93.94 104 LEU A CA 1
ATOM 822 C C . LEU A 1 104 ? 3.926 -11.037 -9.694 1.00 93.94 104 LEU A C 1
ATOM 824 O O . LEU A 1 104 ? 3.920 -11.579 -8.592 1.00 93.94 104 LEU A O 1
ATOM 828 N N . LEU A 1 105 ? 2.805 -10.558 -10.247 1.00 93.81 105 LEU A N 1
ATOM 829 C CA . LEU A 1 105 ? 1.485 -10.742 -9.635 1.00 93.81 105 LEU A CA 1
ATOM 830 C C . LEU A 1 105 ? 1.106 -12.230 -9.539 1.00 93.81 105 LEU A C 1
ATOM 832 O O . LEU A 1 105 ? 0.605 -12.663 -8.504 1.00 93.81 105 LEU A O 1
ATOM 836 N N . ALA A 1 106 ? 1.356 -13.021 -10.587 1.00 91.38 106 ALA A N 1
ATOM 837 C CA . ALA A 1 106 ? 1.073 -14.456 -10.580 1.00 91.38 106 ALA A CA 1
ATOM 838 C C . ALA A 1 106 ? 1.929 -15.201 -9.541 1.00 91.38 106 ALA A C 1
ATOM 840 O O . ALA A 1 106 ? 1.384 -15.964 -8.743 1.00 91.38 106 ALA A O 1
ATOM 841 N N . GLU A 1 107 ? 3.233 -14.913 -9.497 1.00 89.62 107 GLU A N 1
ATOM 842 C CA . GLU A 1 107 ? 4.164 -15.449 -8.496 1.00 89.62 107 GLU A CA 1
ATOM 843 C C . GLU A 1 107 ? 3.694 -15.141 -7.069 1.00 89.62 107 GLU A C 1
ATOM 845 O O . GLU A 1 107 ? 3.649 -16.029 -6.219 1.00 89.62 107 GLU A O 1
ATOM 850 N N . ALA A 1 108 ? 3.273 -13.900 -6.812 1.00 88.25 108 ALA A N 1
ATOM 851 C CA . ALA A 1 108 ? 2.807 -13.470 -5.496 1.00 88.25 108 ALA A CA 1
ATOM 852 C C . ALA A 1 108 ? 1.493 -14.138 -5.053 1.00 88.25 108 ALA A C 1
ATOM 854 O O . ALA A 1 108 ? 1.271 -14.323 -3.856 1.00 88.25 108 ALA A O 1
ATOM 855 N N . ALA A 1 109 ? 0.632 -14.524 -5.998 1.00 85.00 109 ALA A N 1
ATOM 856 C CA . ALA A 1 109 ? -0.563 -15.326 -5.728 1.00 85.00 109 ALA A CA 1
ATOM 857 C C . ALA A 1 109 ? -0.255 -16.824 -5.520 1.00 85.00 109 ALA A C 1
ATOM 859 O O . ALA A 1 109 ? -1.171 -17.614 -5.292 1.00 85.00 109 ALA A O 1
ATOM 860 N N . GLY A 1 110 ? 1.016 -17.234 -5.591 1.00 76.00 110 GLY A N 1
ATOM 861 C CA . GLY A 1 110 ? 1.418 -18.634 -5.478 1.00 76.00 110 GLY A CA 1
ATOM 862 C C . GLY A 1 110 ? 1.166 -19.446 -6.750 1.00 76.00 110 GLY A C 1
ATOM 863 O O . GLY A 1 110 ? 1.229 -20.675 -6.705 1.00 76.00 110 GLY A O 1
ATOM 864 N N . PHE A 1 111 ? 0.898 -18.794 -7.888 1.00 57.97 111 PHE A N 1
ATOM 865 C CA . PHE A 1 111 ? 0.944 -19.476 -9.176 1.00 57.97 111 PHE A CA 1
ATOM 866 C C . PHE A 1 111 ? 2.412 -19.630 -9.589 1.00 57.97 111 PHE A C 1
ATOM 868 O O . PHE A 1 111 ? 3.168 -18.659 -9.512 1.00 57.97 111 PHE A O 1
ATOM 875 N N . PRO A 1 112 ? 2.850 -20.821 -10.034 1.00 45.34 112 PRO A N 1
ATOM 876 C CA . PRO A 1 112 ? 4.204 -20.978 -10.543 1.00 45.34 112 PRO A CA 1
ATOM 877 C C . PRO A 1 112 ? 4.416 -20.005 -11.706 1.00 45.34 112 PRO A C 1
ATOM 879 O O . PRO A 1 112 ? 3.585 -19.936 -12.617 1.00 45.34 112 PRO A O 1
ATOM 882 N N . ALA A 1 113 ? 5.523 -19.254 -11.674 1.00 47.09 113 ALA A N 1
ATOM 883 C CA . ALA A 1 113 ? 5.958 -18.460 -12.816 1.00 47.09 113 ALA A CA 1
ATOM 884 C C . ALA A 1 113 ? 5.986 -19.384 -14.035 1.00 47.09 113 ALA A C 1
ATOM 886 O O . ALA A 1 113 ? 6.661 -20.418 -14.000 1.00 47.09 113 ALA A O 1
ATOM 887 N N . ALA A 1 114 ? 5.216 -19.054 -15.078 1.00 41.16 114 ALA A N 1
ATOM 888 C CA . ALA A 1 114 ? 5.203 -19.832 -16.309 1.00 41.16 114 ALA A CA 1
ATOM 889 C C . ALA A 1 114 ? 6.654 -19.980 -16.780 1.00 41.16 114 ALA A C 1
ATOM 891 O O . ALA A 1 114 ? 7.312 -18.993 -17.114 1.00 41.16 114 ALA A O 1
ATOM 892 N N . SER A 1 115 ? 7.168 -21.206 -16.684 1.00 39.19 115 SER A N 1
ATOM 893 C CA . SER A 1 115 ? 8.561 -21.511 -16.970 1.00 39.19 115 SER A CA 1
ATOM 894 C C . SER A 1 115 ? 8.830 -21.158 -18.426 1.00 39.19 115 SER A C 1
ATOM 896 O O . SER A 1 115 ? 8.073 -21.552 -19.314 1.00 39.19 115 SER A O 1
ATOM 898 N N . ARG A 1 116 ? 9.851 -20.332 -18.630 1.00 37.59 116 ARG A N 1
ATOM 899 C CA . ARG A 1 116 ? 10.301 -19.887 -19.943 1.00 37.59 116 ARG A CA 1
ATOM 900 C C . ARG A 1 116 ? 11.087 -20.984 -20.648 1.00 37.59 116 ARG A C 1
ATOM 902 O O . ARG A 1 116 ? 11.802 -21.723 -19.937 1.00 37.59 116 ARG A O 1
#

Sequence (116 aa):
MSNVRLALSPMHSGESGGAWWPNSHQPGWELPEILTVLGRLRWVRLSWDDWSVHPSVIELADGEIPLGWNHGILAHRALFCRSSDYLMLTVIPPETAPQRARALLAEAAGFPAASR

Radius of gyration: 13.67 Å; Cα contacts (8 Å, |Δi|>4): 228; chains: 1; bounding box: 31×34×34 Å

Organism: NCBI:txid227318

pLDDT: mean 87.76, std 13.2, range [37.59, 97.12]

Foldseek 3Di:
DQPWPWAAAPVCFPAQGAAGEALALACQVGVQRVCVVVDDFQAKEAEPVQHDDFDQWHDDPVGIHGYHYDYPVQVQWMWTHHPPGIGIHRYDRNPPDPVVSVQRRCVSRVHPRPDD

InterPro domains:
  IPR046036 Protein of unknown function DUF5994 [PF19457] (5-108)

Solvent-accessible surface area (backbone atoms only — not comparable to full-atom values): 6505 Å² total; per-residue (Å²): 133,84,86,68,50,70,22,58,19,91,64,52,52,43,84,59,16,17,22,33,43,44,90,56,46,44,57,84,71,45,48,66,52,46,38,73,73,73,48,81,63,67,33,39,36,37,25,55,88,71,36,79,63,84,63,62,56,44,85,51,98,91,47,73,34,46,38,46,74,36,73,75,87,25,63,54,28,35,41,40,31,40,94,88,52,40,29,24,27,38,43,44,64,51,85,48,54,68,71,58,49,51,43,52,29,38,40,32,37,69,41,79,62,80,81,126